Protein AF-A0A2H1FJW6-F1 (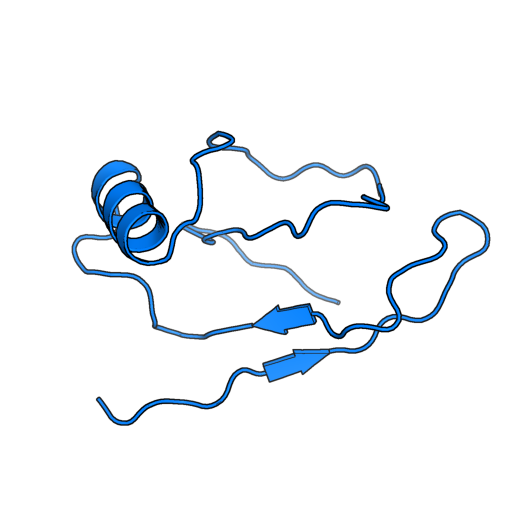afdb_monomer_lite)

Secondary structure (DSSP, 8-state):
-PPPPPEEE-----SS----SSPEEE--S-SPSS--HHHHHHHHHTTT-----------S----SS--------S-----

Radius of gyration: 14.17 Å; chains: 1; bounding box: 34×25×32 Å

Foldseek 3Di:
DPQDFWDWADDPQDPVGNGDPGTDTHDPPPQDPPLDPVSRQVVCVVVVDHDPDDDDDDPDDDDDPPDDDDDDDSDDDDDD

InterPro domains:
  IPR047121 Uncharacterized protein YjlB-like [PTHR36448] (5-78)

Structure (mmCIF, N/CA/C/O backbone):
data_AF-A0A2H1FJW6-F1
#
_entry.id   AF-A0A2H1FJW6-F1
#
loop_
_atom_site.group_PDB
_atom_site.id
_atom_site.type_symbol
_atom_site.label_atom_id
_atom_site.label_alt_id
_atom_site.label_comp_id
_atom_site.label_asym_id
_atom_site.label_entity_id
_atom_site.label_seq_id
_atom_site.pdbx_PDB_ins_code
_atom_site.Cartn_x
_atom_site.Cartn_y
_atom_site.Cartn_z
_atom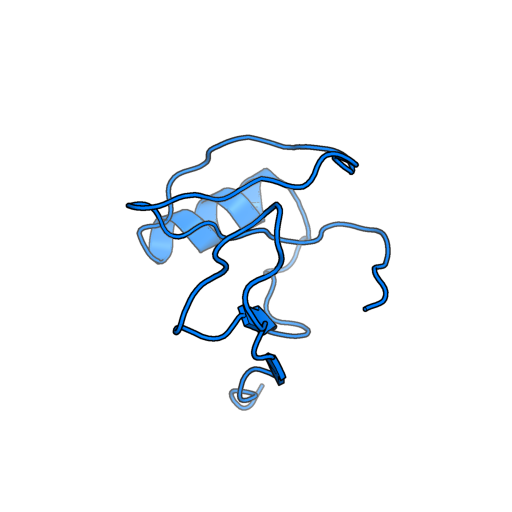_site.occupancy
_atom_site.B_iso_or_equiv
_atom_site.auth_seq_id
_atom_site.auth_comp_id
_atom_site.auth_asym_id
_atom_site.auth_atom_id
_atom_site.pdbx_PDB_model_num
ATOM 1 N N . MET A 1 1 ? -20.374 -8.429 6.187 1.00 56.00 1 MET A N 1
ATOM 2 C CA . MET A 1 1 ? -20.290 -8.305 4.716 1.00 56.00 1 MET A CA 1
ATOM 3 C C . MET A 1 1 ? -19.467 -9.473 4.193 1.00 56.00 1 MET A C 1
ATOM 5 O O . MET A 1 1 ? -18.525 -9.839 4.890 1.00 56.00 1 MET A O 1
ATOM 9 N N . PRO A 1 2 ? -19.822 -10.104 3.061 1.00 58.28 2 PRO A N 1
ATOM 10 C CA . PRO A 1 2 ? -18.976 -11.138 2.473 1.00 58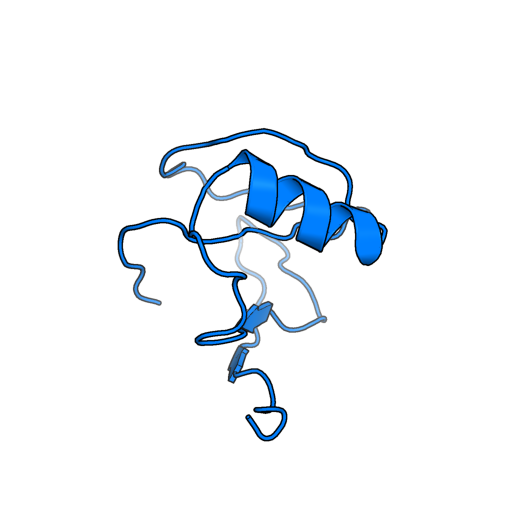.28 2 PRO A CA 1
ATOM 11 C C . PRO A 1 2 ? -17.605 -10.549 2.123 1.00 58.28 2 PRO A C 1
ATOM 13 O O . PRO A 1 2 ? -17.507 -9.382 1.744 1.00 58.28 2 PRO A O 1
ATOM 16 N N . ARG A 1 3 ? -16.551 -11.352 2.292 1.00 64.00 3 ARG A N 1
ATOM 17 C CA . ARG A 1 3 ? -15.182 -10.991 1.916 1.00 64.00 3 ARG A CA 1
ATOM 18 C C . ARG A 1 3 ? -15.163 -10.688 0.416 1.00 64.00 3 ARG A C 1
ATOM 20 O O . ARG A 1 3 ? -15.487 -11.568 -0.373 1.00 64.00 3 ARG A O 1
ATOM 27 N N . GLN A 1 4 ? -14.835 -9.453 0.045 1.00 80.44 4 GLN A N 1
ATOM 28 C CA . GLN A 1 4 ? -14.521 -9.116 -1.341 1.00 80.44 4 GLN A CA 1
ATOM 29 C C . GLN A 1 4 ? -13.063 -9.476 -1.608 1.00 80.44 4 GLN A C 1
ATOM 31 O O . GLN A 1 4 ? -12.185 -9.171 -0.795 1.00 80.44 4 GLN A O 1
ATOM 36 N N . ASP A 1 5 ? -12.825 -10.143 -2.732 1.00 92.50 5 ASP A N 1
ATOM 37 C CA . ASP A 1 5 ? -11.474 -10.351 -3.233 1.00 92.50 5 ASP A CA 1
ATOM 38 C C . ASP A 1 5 ? -10.863 -8.998 -3.634 1.00 92.50 5 ASP A C 1
ATOM 40 O O . ASP A 1 5 ? -11.593 -8.108 -4.087 1.00 92.50 5 ASP A O 1
ATOM 44 N N . PRO A 1 6 ? -9.548 -8.801 -3.435 1.00 95.44 6 PRO A N 1
ATOM 45 C CA . PRO A 1 6 ? -8.898 -7.559 -3.824 1.00 95.44 6 PRO A CA 1
ATOM 46 C C . PRO A 1 6 ? -8.871 -7.402 -5.345 1.00 95.44 6 PRO A C 1
ATOM 48 O O . PRO A 1 6 ? -8.749 -8.378 -6.087 1.00 95.44 6 PRO A O 1
ATOM 51 N N . GLU A 1 7 ? -8.888 -6.155 -5.809 1.00 95.25 7 GLU A N 1
ATOM 52 C CA . GLU A 1 7 ? -8.460 -5.838 -7.172 1.00 95.25 7 GLU A CA 1
ATOM 53 C C . GLU A 1 7 ? -6.946 -6.094 -7.279 1.00 95.25 7 GLU A C 1
ATOM 55 O O . GLU A 1 7 ? -6.189 -5.762 -6.361 1.00 95.25 7 GLU A O 1
ATOM 60 N N . ILE A 1 8 ? -6.504 -6.690 -8.388 1.00 95.62 8 ILE A N 1
ATOM 61 C CA . ILE A 1 8 ? -5.112 -7.107 -8.600 1.00 95.62 8 ILE A CA 1
ATOM 62 C C . ILE A 1 8 ? -4.541 -6.351 -9.798 1.00 95.62 8 ILE A C 1
ATOM 64 O O . ILE A 1 8 ? -5.026 -6.505 -10.920 1.00 95.62 8 ILE A O 1
ATOM 68 N N . TYR A 1 9 ? -3.469 -5.593 -9.570 1.00 93.25 9 TYR A N 1
ATOM 69 C CA . TYR A 1 9 ? -2.772 -4.827 -10.603 1.00 93.25 9 TYR A CA 1
ATOM 70 C C . TYR A 1 9 ? -1.309 -5.257 -10.692 1.00 93.25 9 TYR A C 1
ATOM 72 O O . TYR A 1 9 ? -0.607 -5.304 -9.685 1.00 93.25 9 TYR A O 1
ATOM 80 N N . HIS A 1 10 ? -0.831 -5.555 -11.899 1.00 92.94 10 HIS A N 1
ATOM 81 C CA . HIS A 1 10 ? 0.578 -5.864 -12.144 1.00 92.94 10 HIS A CA 1
ATOM 82 C C . HIS A 1 10 ? 1.265 -4.659 -12.778 1.00 92.94 10 HIS A C 1
ATOM 84 O O . HIS A 1 10 ? 0.702 -4.024 -13.669 1.00 92.94 10 HIS A O 1
ATOM 90 N N . THR A 1 11 ? 2.489 -4.368 -12.345 1.00 88.88 11 THR A N 1
ATOM 91 C CA . THR A 1 11 ? 3.309 -3.297 -12.913 1.00 88.88 11 THR A CA 1
ATOM 92 C C . THR A 1 11 ? 4.501 -3.887 -13.655 1.00 88.88 11 THR A C 1
ATOM 94 O O . THR A 1 11 ? 5.070 -4.902 -13.258 1.00 88.88 11 THR A O 1
ATOM 97 N N . THR A 1 12 ? 4.879 -3.270 -14.773 1.00 91.44 12 THR A N 1
ATOM 98 C CA . THR A 1 12 ? 6.066 -3.670 -15.539 1.00 91.44 12 THR A CA 1
ATOM 99 C C . THR A 1 12 ? 7.262 -2.814 -15.142 1.00 91.44 12 THR A C 1
ATOM 101 O O . THR A 1 12 ? 7.076 -1.619 -14.903 1.00 91.44 12 THR A O 1
ATOM 104 N N . PRO A 1 13 ? 8.490 -3.356 -15.130 1.00 91.88 13 PRO A N 1
ATOM 105 C CA . PRO A 1 13 ? 9.692 -2.549 -14.948 1.00 91.88 13 PRO A CA 1
ATOM 106 C C . PRO A 1 13 ? 9.744 -1.363 -15.920 1.00 91.88 13 PRO A C 1
ATOM 108 O O . PRO A 1 13 ? 9.359 -1.481 -17.085 1.00 91.88 13 PRO A O 1
ATOM 111 N N . THR A 1 14 ? 10.251 -0.226 -15.453 1.00 89.06 14 THR A N 1
ATOM 112 C CA . THR A 1 14 ? 10.563 0.954 -16.270 1.00 89.06 14 THR A CA 1
ATOM 113 C C . THR A 1 14 ? 12.071 1.228 -16.224 1.00 89.06 14 THR A C 1
ATOM 115 O O . THR A 1 14 ? 12.766 0.680 -15.366 1.00 89.06 14 THR A O 1
ATOM 118 N N . PRO A 1 15 ? 12.616 2.112 -17.082 1.00 90.25 15 PRO A N 1
ATOM 119 C CA . PRO A 1 15 ? 14.026 2.508 -16.993 1.00 90.25 15 PRO A CA 1
ATOM 120 C C . PRO A 1 15 ? 14.434 3.127 -15.644 1.00 90.25 15 PRO A C 1
ATOM 122 O O . PRO A 1 15 ? 15.622 3.188 -15.339 1.00 90.25 15 PRO A O 1
ATOM 125 N N . HIS A 1 16 ? 13.469 3.602 -14.847 1.00 85.38 16 HIS A N 1
ATOM 126 C CA . HIS A 1 16 ? 13.713 4.320 -13.592 1.00 85.38 16 HIS A CA 1
ATOM 127 C C . HIS A 1 16 ? 13.235 3.567 -12.344 1.00 85.38 16 HIS A C 1
ATOM 129 O O . HIS A 1 16 ? 13.627 3.926 -11.238 1.00 85.38 16 HIS A O 1
ATOM 135 N N . CYS A 1 17 ? 12.409 2.531 -12.498 1.00 87.81 17 CYS A N 1
ATOM 136 C CA . CYS A 1 17 ? 11.906 1.723 -11.395 1.00 87.81 17 CYS A CA 1
ATOM 137 C C . CYS A 1 17 ? 11.857 0.252 -11.822 1.00 87.81 17 CYS A C 1
ATOM 139 O O . CYS A 1 17 ? 11.177 -0.062 -12.800 1.00 87.81 17 CYS A O 1
ATOM 141 N N . PRO A 1 18 ? 12.517 -0.670 -11.099 1.00 91.00 18 PRO A N 1
ATOM 142 C CA . PRO A 1 18 ? 12.471 -2.086 -11.448 1.00 91.00 18 PRO A CA 1
ATOM 143 C C . PRO A 1 18 ? 11.060 -2.670 -11.301 1.00 91.00 18 PRO A C 1
ATOM 145 O O . PRO A 1 18 ? 10.750 -3.645 -11.975 1.00 91.00 18 PRO A O 1
ATOM 148 N N . ASN A 1 19 ? 10.209 -2.052 -10.469 1.00 90.00 19 ASN A N 1
ATOM 149 C CA . ASN A 1 19 ? 8.910 -2.573 -10.051 1.00 90.00 19 ASN A CA 1
ATOM 150 C C . ASN A 1 19 ? 9.002 -3.989 -9.445 1.00 90.00 19 ASN A C 1
ATOM 152 O O . ASN A 1 19 ? 10.080 -4.563 -9.293 1.00 90.00 19 ASN A O 1
ATOM 156 N N . SER A 1 20 ? 7.868 -4.512 -8.982 1.00 89.88 20 SER A N 1
ATOM 157 C CA . SER A 1 20 ? 7.793 -5.813 -8.312 1.00 89.88 20 SER A CA 1
ATOM 158 C C . SER A 1 20 ? 7.185 -6.861 -9.238 1.00 89.88 20 SER A C 1
ATOM 160 O O . SER A 1 20 ? 6.295 -6.558 -10.027 1.00 89.88 20 SER A O 1
ATOM 162 N N . THR A 1 21 ? 7.629 -8.113 -9.117 1.00 91.12 21 THR A N 1
ATOM 163 C CA . THR A 1 21 ? 6.928 -9.257 -9.725 1.00 91.12 21 THR A CA 1
ATOM 164 C C . THR A 1 21 ? 5.644 -9.608 -8.974 1.00 91.12 21 THR A C 1
ATOM 166 O O . THR A 1 21 ? 4.796 -10.318 -9.511 1.00 91.12 21 THR A O 1
ATOM 169 N N . LEU A 1 22 ? 5.495 -9.122 -7.738 1.00 92.44 22 LEU A N 1
ATOM 170 C CA . LEU A 1 22 ? 4.270 -9.240 -6.956 1.00 92.44 22 LEU A CA 1
ATOM 171 C C . LEU A 1 22 ? 3.278 -8.138 -7.362 1.00 92.44 22 LEU A C 1
ATOM 173 O O . LEU A 1 22 ? 3.699 -7.009 -7.624 1.00 92.44 22 LEU A O 1
ATOM 177 N N . PRO A 1 23 ? 1.967 -8.431 -7.383 1.00 93.75 23 PRO A N 1
ATOM 178 C CA . PRO A 1 23 ? 0.962 -7.442 -7.735 1.00 93.75 23 PRO A CA 1
ATOM 179 C C . PRO A 1 23 ? 0.725 -6.422 -6.617 1.00 93.75 23 PRO A C 1
ATOM 181 O O . PRO A 1 23 ? 0.909 -6.703 -5.431 1.00 93.75 23 PRO A O 1
ATOM 184 N N . VAL A 1 24 ? 0.204 -5.261 -7.006 1.00 93.00 24 VAL A N 1
ATOM 185 C CA . VAL A 1 24 ? -0.479 -4.334 -6.103 1.00 93.00 24 VAL A CA 1
ATOM 186 C C . VAL A 1 24 ? -1.888 -4.866 -5.843 1.00 93.00 24 VAL A C 1
ATOM 188 O O . VAL A 1 24 ? -2.616 -5.203 -6.780 1.00 93.00 24 VAL A O 1
ATOM 191 N N . LEU A 1 25 ? -2.269 -4.936 -4.568 1.00 95.00 25 LEU A N 1
ATOM 192 C CA . LEU A 1 25 ? -3.592 -5.374 -4.127 1.00 95.00 25 LEU A CA 1
ATOM 193 C C . LEU A 1 25 ? -4.386 -4.181 -3.606 1.00 95.00 25 LEU A C 1
ATOM 195 O O . LEU A 1 25 ? -3.915 -3.474 -2.713 1.00 95.00 25 LEU A O 1
ATOM 199 N N . VAL A 1 26 ? -5.602 -3.986 -4.115 1.00 94.44 26 VAL A N 1
ATOM 200 C CA . VAL A 1 26 ? -6.495 -2.920 -3.647 1.00 94.44 26 VAL A CA 1
ATOM 201 C C . VAL A 1 26 ? -7.746 -3.526 -3.025 1.00 94.44 26 VAL A C 1
ATOM 203 O O . VAL A 1 26 ? -8.567 -4.150 -3.695 1.00 94.44 26 VAL A O 1
ATOM 206 N N . TYR A 1 27 ? -7.893 -3.320 -1.718 1.00 93.94 27 TYR A N 1
ATOM 207 C CA . TYR A 1 27 ? -9.061 -3.741 -0.954 1.00 93.94 27 TYR A CA 1
ATOM 208 C C . TYR A 1 27 ? -10.033 -2.569 -0.808 1.00 93.94 27 TYR A C 1
ATOM 210 O O . TYR A 1 27 ? -9.712 -1.551 -0.190 1.00 93.94 27 TYR A O 1
ATOM 218 N N . ARG A 1 28 ? -11.239 -2.701 -1.366 1.00 91.94 28 ARG A N 1
ATOM 219 C CA . ARG A 1 28 ? -12.278 -1.664 -1.296 1.00 91.94 28 ARG A CA 1
ATOM 220 C C . ARG A 1 28 ? -13.156 -1.854 -0.062 1.00 91.94 28 ARG A C 1
ATOM 222 O O . ARG A 1 28 ? -13.528 -2.972 0.271 1.00 91.94 28 ARG A O 1
ATOM 229 N N . ASN A 1 29 ? -13.529 -0.748 0.584 1.00 91.00 29 ASN A N 1
ATOM 230 C CA . ASN A 1 29 ? -14.507 -0.721 1.681 1.00 91.00 29 ASN A CA 1
ATOM 231 C C . ASN A 1 29 ? -14.166 -1.638 2.878 1.00 91.00 29 ASN A C 1
ATOM 233 O O . ASN A 1 29 ? -15.064 -2.197 3.504 1.00 91.00 29 ASN A O 1
ATOM 237 N N . VAL A 1 30 ? -12.875 -1.796 3.196 1.00 92.38 30 VAL A N 1
ATOM 238 C CA . VAL A 1 30 ? -12.398 -2.663 4.294 1.00 92.38 30 VAL A CA 1
ATOM 239 C C . VAL A 1 30 ? -11.986 -1.915 5.562 1.00 92.38 30 VAL A C 1
ATOM 241 O O . VAL A 1 30 ? -11.719 -2.550 6.578 1.00 92.38 30 VAL A O 1
ATOM 244 N N . LEU A 1 31 ? -11.899 -0.582 5.516 1.00 93.44 31 LEU A N 1
ATOM 245 C CA . LEU A 1 31 ? -11.461 0.204 6.668 1.00 93.44 31 LEU A CA 1
ATOM 246 C C . LEU A 1 31 ? -12.518 0.190 7.785 1.00 93.44 31 LEU A C 1
ATOM 248 O O . LEU A 1 31 ? -13.719 0.218 7.493 1.00 93.44 31 LEU A O 1
ATOM 252 N N . PRO A 1 32 ? -12.092 0.161 9.061 1.00 93.94 32 PRO A N 1
ATOM 253 C CA . PRO A 1 32 ? -13.009 0.167 10.191 1.00 93.94 32 PRO A CA 1
ATOM 254 C C . PRO A 1 32 ? -13.759 1.501 10.302 1.00 93.94 32 PRO A C 1
ATOM 256 O O . PRO A 1 32 ? -13.276 2.555 9.885 1.00 93.94 32 PRO A O 1
ATOM 259 N N . SER A 1 33 ? -14.938 1.453 10.921 1.00 93.06 33 SER A N 1
ATOM 260 C CA . SER A 1 33 ? -15.657 2.643 11.379 1.00 93.06 33 SER A CA 1
ATOM 261 C C . SER A 1 33 ? -15.386 2.864 12.875 1.00 93.06 33 SER A C 1
ATOM 263 O O . SER A 1 33 ? -15.422 1.885 13.623 1.00 93.06 33 SER A O 1
ATOM 265 N N . PRO A 1 34 ? -15.165 4.107 13.343 1.00 95.00 34 PRO A N 1
ATOM 266 C CA . PRO A 1 34 ? -15.096 5.342 12.557 1.00 95.00 34 PRO A CA 1
ATOM 267 C C . PRO A 1 34 ? -13.796 5.430 11.748 1.00 95.00 34 PRO A C 1
ATOM 269 O O . PRO A 1 34 ? -12.766 4.970 12.212 1.00 95.00 34 PRO A O 1
ATOM 272 N N . ILE A 1 35 ? -13.817 6.073 10.576 1.00 93.94 35 ILE A N 1
ATOM 273 C CA . ILE A 1 35 ? -12.609 6.262 9.754 1.00 93.94 35 ILE A CA 1
ATOM 274 C C . ILE A 1 35 ? -11.748 7.362 10.389 1.00 93.94 35 ILE A C 1
ATOM 276 O O . ILE A 1 35 ? -11.963 8.553 10.164 1.00 93.94 35 ILE A O 1
ATOM 280 N N . THR A 1 36 ? -10.779 6.960 11.210 1.00 95.50 36 THR A N 1
ATOM 281 C CA . THR A 1 36 ? -9.816 7.853 11.871 1.00 95.50 36 THR A CA 1
ATOM 282 C C . THR A 1 36 ? -8.407 7.274 11.781 1.00 95.50 36 THR A C 1
ATOM 284 O O . THR A 1 36 ? -8.229 6.075 11.586 1.00 95.50 36 THR A O 1
ATOM 287 N N . VAL A 1 37 ? -7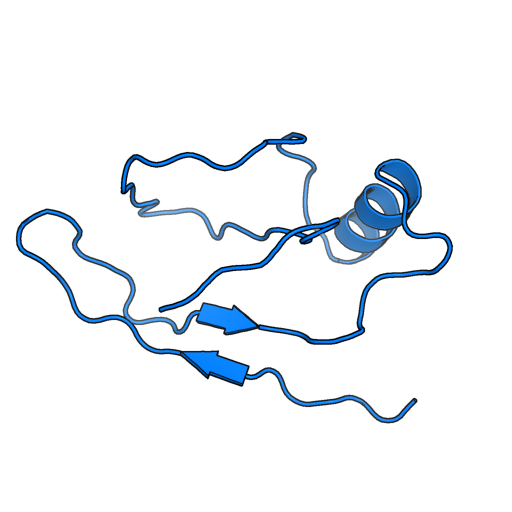.379 8.111 11.939 1.00 94.88 37 VAL A N 1
ATOM 288 C CA . VAL A 1 37 ? -5.982 7.635 11.940 1.00 94.88 37 VAL A CA 1
ATOM 289 C C . VAL A 1 37 ? -5.756 6.574 13.021 1.00 94.88 37 VAL A C 1
ATOM 291 O O . VAL A 1 37 ? -5.078 5.583 12.760 1.00 94.88 37 VAL A O 1
ATOM 294 N N . ASP A 1 38 ? -6.332 6.757 14.210 1.00 96.12 38 ASP A N 1
ATOM 295 C CA . ASP A 1 38 ? -6.110 5.858 15.347 1.00 96.12 38 ASP A CA 1
ATOM 296 C C . ASP A 1 38 ? -6.791 4.499 15.156 1.00 96.12 38 ASP A C 1
ATOM 298 O O . ASP A 1 38 ? -6.138 3.470 15.309 1.00 96.12 38 ASP A O 1
ATOM 302 N N . SER A 1 39 ? -8.059 4.476 14.729 1.00 96.50 39 SER A N 1
ATOM 303 C CA . SER A 1 39 ? -8.787 3.222 14.467 1.00 96.50 39 SER A CA 1
ATOM 304 C C . SER A 1 39 ? -8.151 2.402 13.343 1.00 96.50 39 SER A C 1
ATOM 306 O O . SER A 1 39 ? -8.045 1.182 13.441 1.00 96.50 39 SER A O 1
ATOM 308 N N . ILE A 1 40 ? -7.683 3.066 12.284 1.00 96.38 40 ILE A N 1
ATOM 309 C CA . ILE A 1 40 ? -6.983 2.419 11.172 1.00 96.38 40 ILE A CA 1
ATOM 310 C C . ILE A 1 40 ? -5.623 1.898 11.634 1.00 96.38 40 ILE A C 1
ATOM 312 O O . ILE A 1 40 ? -5.255 0.780 11.284 1.00 96.38 40 ILE A O 1
ATOM 316 N N . THR A 1 41 ? -4.888 2.675 12.437 1.00 96.56 41 THR A N 1
ATOM 317 C CA . THR A 1 41 ? -3.604 2.238 13.007 1.00 96.56 41 THR A CA 1
ATOM 318 C C . THR A 1 41 ? -3.786 0.967 13.836 1.00 96.56 41 THR A C 1
ATOM 320 O O . THR A 1 41 ? -3.019 0.021 13.673 1.00 96.56 41 THR A O 1
ATOM 323 N N . GLU A 1 42 ? -4.805 0.919 14.696 1.00 97.25 42 GLU A N 1
ATOM 324 C CA . GLU A 1 42 ? -5.104 -0.257 15.516 1.00 97.25 42 GLU A CA 1
ATOM 325 C C . GLU A 1 42 ? -5.520 -1.464 14.662 1.00 97.25 42 GLU A C 1
ATOM 327 O O . GLU A 1 42 ? -5.012 -2.567 14.861 1.00 97.25 42 GLU A O 1
ATOM 332 N N . PHE A 1 43 ? -6.367 -1.253 13.651 1.00 96.25 43 PHE A N 1
ATOM 333 C CA . PHE A 1 43 ? -6.756 -2.297 12.699 1.00 96.25 43 PHE A CA 1
ATOM 334 C C . PHE A 1 43 ? -5.557 -2.876 11.929 1.00 96.25 43 PHE A C 1
ATOM 336 O O . PHE A 1 43 ? -5.463 -4.088 11.729 1.00 96.25 43 PHE A O 1
ATOM 343 N N . PHE A 1 44 ? -4.609 -2.029 11.532 1.00 96.75 44 PHE A N 1
ATOM 344 C CA . PHE A 1 44 ? -3.378 -2.449 10.859 1.00 96.75 44 PHE A CA 1
ATOM 345 C C . PHE A 1 44 ? -2.475 -3.239 11.815 1.00 96.75 44 PHE A C 1
ATOM 347 O O . PHE A 1 44 ? -1.993 -4.312 11.450 1.00 96.75 44 PHE A O 1
ATOM 354 N N . ALA A 1 45 ? -2.321 -2.774 13.058 1.00 96.69 45 ALA A N 1
ATOM 355 C CA . ALA A 1 45 ? -1.510 -3.438 14.077 1.00 96.69 45 ALA A CA 1
ATOM 356 C C . ALA A 1 45 ? -2.023 -4.844 14.438 1.00 96.69 45 ALA A C 1
ATOM 358 O O . ALA A 1 45 ? -1.219 -5.746 14.669 1.00 96.69 45 ALA A O 1
ATOM 359 N N . GLN A 1 46 ? -3.343 -5.067 14.422 1.00 96.88 46 GLN A N 1
ATOM 360 C CA . GLN A 1 46 ? -3.944 -6.402 14.589 1.00 96.88 46 GLN A CA 1
ATOM 361 C C . GLN A 1 46 ? -3.552 -7.391 13.477 1.00 96.88 46 GLN A C 1
ATOM 363 O O . GLN A 1 46 ? -3.665 -8.598 13.666 1.00 96.88 46 GLN A O 1
ATOM 368 N N . ASN A 1 47 ? -3.088 -6.882 12.333 1.00 94.38 47 ASN A N 1
ATOM 369 C CA . ASN A 1 47 ? -2.614 -7.649 11.181 1.00 94.38 47 ASN A CA 1
ATOM 370 C C . ASN A 1 47 ? -1.093 -7.506 10.991 1.00 94.38 47 ASN A C 1
ATOM 372 O O . ASN A 1 47 ? -0.603 -7.601 9.869 1.00 94.38 47 ASN A O 1
ATOM 376 N N . GLU A 1 48 ? -0.363 -7.237 12.079 1.00 96.06 48 GLU A N 1
ATOM 377 C CA . GLU A 1 48 ? 1.106 -7.173 12.124 1.00 96.06 48 GLU A CA 1
ATOM 378 C C . GLU A 1 48 ? 1.732 -6.034 11.295 1.00 96.06 48 GLU A C 1
ATOM 380 O O . GLU A 1 48 ? 2.944 -5.995 11.085 1.00 96.06 48 GLU A O 1
ATOM 385 N N . TRP A 1 49 ? 0.933 -5.052 10.867 1.00 96.62 49 TRP A N 1
ATOM 386 C CA . TRP A 1 49 ? 1.448 -3.849 10.220 1.00 96.62 49 TRP A CA 1
ATOM 387 C C . TRP A 1 49 ? 1.860 -2.802 11.252 1.00 96.62 49 TRP A C 1
ATOM 389 O O . TRP A 1 49 ? 1.105 -2.445 12.158 1.00 96.62 49 TRP A O 1
ATOM 399 N N . HIS A 1 50 ? 3.053 -2.244 11.072 1.00 95.00 50 HIS A N 1
ATOM 400 C CA . HIS A 1 50 ? 3.572 -1.172 11.912 1.00 95.00 50 HIS A CA 1
ATOM 401 C C . HIS A 1 50 ? 3.291 0.202 11.292 1.00 95.00 50 HIS A C 1
ATOM 403 O O . HIS A 1 50 ? 3.440 0.402 10.087 1.00 95.00 50 HIS A O 1
ATOM 409 N N . LYS A 1 51 ? 2.919 1.183 12.123 1.00 94.88 51 LYS A N 1
ATOM 410 C CA . LYS A 1 51 ? 2.674 2.559 11.670 1.00 94.88 51 LYS A CA 1
ATOM 411 C C . LYS A 1 51 ? 3.975 3.218 11.208 1.00 94.88 51 LYS A C 1
ATOM 413 O O . LYS A 1 51 ? 4.839 3.505 12.030 1.00 94.88 51 LYS A O 1
ATOM 418 N N . GLY A 1 52 ? 4.065 3.530 9.916 1.00 92.50 52 GLY A N 1
ATOM 419 C CA . GLY A 1 52 ? 5.138 4.366 9.364 1.00 92.50 52 GLY A CA 1
ATOM 420 C C . GLY A 1 52 ? 4.885 5.867 9.546 1.00 92.50 52 GLY A C 1
ATOM 421 O O . GLY A 1 52 ? 5.766 6.606 9.975 1.00 92.50 52 GLY A O 1
ATOM 422 N N . GLY A 1 53 ? 3.663 6.332 9.266 1.00 93.38 53 GLY A N 1
ATOM 423 C CA . GLY A 1 53 ? 3.294 7.745 9.369 1.00 93.38 53 GLY A CA 1
ATOM 424 C C . GLY A 1 53 ? 1.952 8.059 8.711 1.00 93.38 53 GLY A C 1
ATOM 425 O O . GLY A 1 53 ? 1.241 7.158 8.272 1.00 93.38 53 GLY A O 1
ATOM 426 N N . VAL A 1 54 ? 1.600 9.346 8.664 1.00 94.62 54 VAL A N 1
ATOM 427 C CA . VAL A 1 54 ? 0.452 9.859 7.902 1.00 94.62 54 VAL A CA 1
ATOM 428 C C . VAL A 1 54 ? 0.991 10.850 6.888 1.00 94.62 54 VAL A C 1
ATOM 430 O O . VAL A 1 54 ? 1.597 11.855 7.262 1.00 94.62 54 VAL A O 1
ATOM 433 N N . PHE A 1 55 ? 0.774 10.559 5.612 1.00 90.94 55 PHE A N 1
ATOM 434 C CA . PHE A 1 55 ? 1.367 11.302 4.510 1.00 90.94 55 PHE A CA 1
ATOM 435 C C . PHE A 1 55 ? 0.284 11.848 3.584 1.00 90.94 55 PHE A C 1
ATOM 437 O O . PHE A 1 55 ? -0.802 11.284 3.459 1.00 90.94 55 PHE A O 1
ATOM 444 N N . LYS A 1 56 ? 0.593 12.973 2.938 1.00 89.81 56 LYS A N 1
ATOM 445 C CA . LYS A 1 56 ? -0.124 13.415 1.739 1.00 89.81 56 LYS A CA 1
ATOM 446 C C . LYS A 1 56 ? 0.509 12.745 0.515 1.00 89.81 56 LYS A C 1
ATOM 448 O O . LYS A 1 56 ? 1.499 12.031 0.641 1.00 89.81 56 LYS A O 1
ATOM 453 N N . HIS A 1 57 ? -0.040 13.018 -0.663 1.00 85.12 57 HIS A N 1
ATOM 454 C CA . HIS A 1 57 ? 0.542 12.600 -1.935 1.00 85.12 57 HIS A CA 1
ATOM 455 C C . HIS A 1 57 ? 2.043 12.941 -2.035 1.00 85.12 57 HIS A C 1
ATOM 457 O O . HIS A 1 57 ? 2.453 14.067 -1.735 1.00 85.12 57 HIS A O 1
ATOM 463 N N . TYR A 1 58 ? 2.835 11.972 -2.499 1.00 84.31 58 TYR A N 1
ATOM 464 C CA . TYR A 1 58 ? 4.258 12.115 -2.785 1.00 84.31 58 TYR A CA 1
ATOM 465 C C . TYR A 1 58 ? 4.504 11.857 -4.283 1.00 84.31 58 TYR A C 1
ATOM 467 O O . TYR A 1 58 ? 4.331 10.725 -4.727 1.00 84.31 58 TYR A O 1
ATOM 475 N N . PRO A 1 59 ? 4.892 12.878 -5.073 1.00 83.75 59 PRO A N 1
ATOM 476 C CA . PRO A 1 59 ? 4.931 12.776 -6.536 1.00 83.75 59 PRO A CA 1
ATOM 477 C C . PRO A 1 59 ? 6.125 11.987 -7.082 1.00 83.75 59 PRO A C 1
ATOM 479 O O . PRO A 1 59 ? 6.174 11.692 -8.274 1.00 83.75 59 PRO A O 1
ATOM 482 N N . THR A 1 60 ? 7.132 11.704 -6.256 1.00 87.12 60 THR A N 1
ATOM 483 C CA . THR A 1 60 ? 8.369 11.088 -6.735 1.00 87.12 60 THR A CA 1
ATOM 484 C C . THR A 1 60 ? 8.245 9.571 -6.698 1.00 87.12 60 THR A C 1
ATOM 486 O O . THR A 1 60 ? 8.086 8.969 -5.632 1.00 87.12 60 THR A O 1
ATOM 489 N N . ALA A 1 61 ? 8.373 8.947 -7.868 1.00 85.44 61 ALA A N 1
ATOM 490 C CA . ALA A 1 61 ? 8.439 7.497 -7.988 1.00 85.44 61 ALA A CA 1
ATOM 491 C C . ALA A 1 61 ? 9.629 6.940 -7.189 1.00 85.44 61 ALA A C 1
ATOM 493 O O . ALA A 1 61 ? 10.750 7.443 -7.287 1.00 85.44 61 ALA A O 1
ATOM 494 N N . HIS A 1 62 ? 9.384 5.892 -6.408 1.00 87.69 62 HIS A N 1
ATOM 495 C CA . HIS A 1 62 ? 10.395 5.202 -5.613 1.00 87.69 62 HIS A CA 1
ATOM 496 C C . HIS A 1 62 ? 10.056 3.712 -5.497 1.00 87.69 62 HIS A C 1
ATOM 498 O O . HIS A 1 62 ? 8.967 3.277 -5.869 1.00 87.69 62 HIS A O 1
ATOM 504 N N . PHE A 1 63 ? 11.021 2.923 -5.025 1.00 89.19 63 PHE A N 1
ATOM 505 C CA . PHE A 1 63 ? 10.917 1.470 -4.939 1.00 89.19 63 PHE A CA 1
ATOM 506 C C . PHE A 1 63 ? 11.557 0.952 -3.652 1.00 89.19 63 PHE A C 1
ATOM 508 O O . PHE A 1 63 ? 12.644 1.396 -3.278 1.00 89.19 63 PHE A O 1
ATOM 515 N N . HIS A 1 64 ? 10.915 -0.025 -3.011 1.00 89.81 64 HIS A N 1
ATOM 516 C CA . HIS A 1 64 ? 11.437 -0.729 -1.841 1.00 89.81 64 HIS A CA 1
ATOM 517 C C . HIS A 1 64 ? 11.821 -2.160 -2.232 1.00 89.81 64 HIS A C 1
ATOM 519 O O . HIS A 1 64 ? 10.978 -2.942 -2.658 1.00 89.81 64 HIS A O 1
ATOM 525 N N . SER A 1 65 ? 13.098 -2.522 -2.081 1.00 89.62 65 SER A N 1
ATOM 526 C CA . SER A 1 65 ? 13.611 -3.836 -2.504 1.00 89.62 65 SER A CA 1
ATOM 527 C C . SER A 1 65 ? 13.402 -4.959 -1.488 1.00 89.62 65 SER A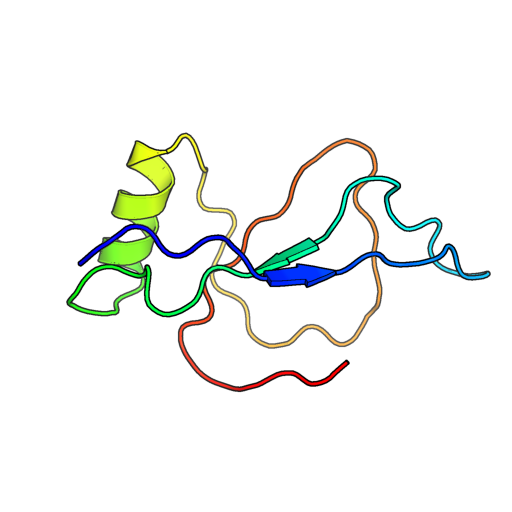 C 1
ATOM 529 O O . SER A 1 65 ? 13.543 -6.128 -1.836 1.00 89.62 65 SER A O 1
ATOM 531 N N . ASN A 1 66 ? 13.107 -4.624 -0.232 1.00 91.69 66 ASN A N 1
ATOM 532 C CA . ASN A 1 66 ? 13.092 -5.573 0.884 1.00 91.69 66 ASN A CA 1
ATOM 533 C C . ASN A 1 66 ? 11.888 -5.413 1.822 1.00 91.69 66 ASN A C 1
ATOM 535 O O . ASN A 1 66 ? 11.829 -6.089 2.845 1.00 91.69 66 ASN A O 1
ATOM 539 N N . THR A 1 67 ? 10.965 -4.502 1.510 1.00 90.44 67 THR A N 1
ATOM 540 C CA . THR A 1 67 ? 9.875 -4.126 2.412 1.00 90.44 67 THR A CA 1
ATOM 541 C C . THR A 1 67 ? 8.580 -4.006 1.629 1.00 90.44 67 THR A C 1
ATOM 543 O O . THR A 1 67 ? 8.543 -3.375 0.575 1.00 90.44 67 THR A O 1
ATOM 546 N N . HIS A 1 68 ? 7.514 -4.604 2.158 1.00 91.69 68 HIS A N 1
ATOM 547 C CA . HIS A 1 68 ? 6.165 -4.396 1.650 1.00 91.69 68 HIS A CA 1
ATOM 548 C C . HIS A 1 68 ? 5.608 -3.116 2.260 1.00 91.69 68 HIS A C 1
ATOM 550 O O . HIS A 1 68 ? 5.667 -2.925 3.474 1.00 91.69 68 HIS A O 1
ATOM 556 N N . GLU A 1 69 ? 5.060 -2.248 1.423 1.00 93.31 69 GLU A N 1
ATOM 557 C CA . GLU A 1 69 ? 4.417 -1.021 1.866 1.00 93.31 69 GLU A CA 1
ATOM 558 C C . GLU A 1 69 ? 2.901 -1.154 1.726 1.00 93.31 69 GLU A C 1
ATOM 560 O O . GLU A 1 69 ? 2.398 -1.668 0.727 1.00 93.31 69 GLU A O 1
ATOM 565 N N . CYS A 1 70 ? 2.174 -0.714 2.750 1.00 94.81 70 CYS A N 1
ATOM 566 C CA . CYS A 1 70 ? 0.722 -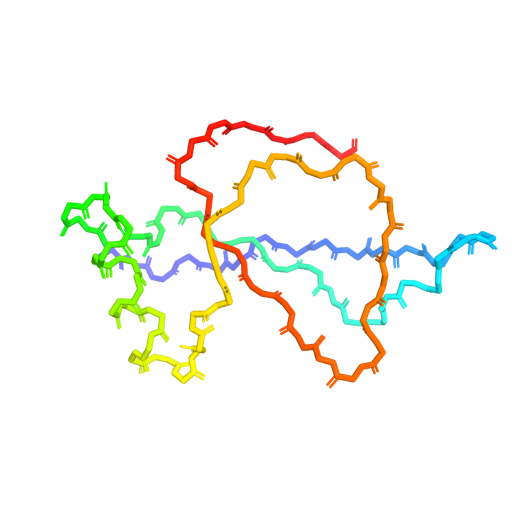0.766 2.801 1.00 94.81 70 CYS A CA 1
ATOM 567 C C . CYS A 1 70 ? 0.186 0.600 3.229 1.00 94.81 70 CYS A C 1
ATOM 569 O O . CYS A 1 70 ? 0.617 1.156 4.241 1.00 94.81 70 CYS A O 1
ATOM 571 N N . TYR A 1 71 ? -0.780 1.117 2.472 1.00 94.81 71 TYR A N 1
ATOM 572 C CA . TYR A 1 71 ? -1.443 2.383 2.753 1.00 94.81 71 TYR A CA 1
ATOM 573 C C . TYR A 1 71 ? -2.936 2.176 2.991 1.00 94.81 71 TYR A C 1
ATOM 575 O O . TYR A 1 71 ? -3.612 1.466 2.248 1.00 94.81 71 TYR A O 1
ATOM 583 N N . ALA A 1 72 ? -3.469 2.880 3.988 1.00 94.81 72 ALA A N 1
ATOM 584 C CA . ALA A 1 72 ? -4.889 3.189 4.057 1.00 94.81 72 ALA A CA 1
ATOM 585 C C . ALA A 1 72 ? -5.139 4.541 3.380 1.00 94.81 72 ALA A C 1
ATOM 587 O O . ALA A 1 72 ? -4.524 5.545 3.743 1.00 94.81 72 ALA A O 1
ATOM 588 N N . VAL A 1 73 ? -6.070 4.583 2.428 1.00 92.94 73 VAL A N 1
ATOM 589 C CA . VAL A 1 73 ? -6.507 5.834 1.796 1.00 92.94 73 VAL A CA 1
ATOM 590 C C . VAL A 1 73 ? -7.672 6.403 2.604 1.00 92.94 73 VAL A C 1
ATOM 592 O O . VAL A 1 73 ? -8.772 5.858 2.576 1.00 92.94 73 VAL A O 1
ATOM 595 N N . LEU A 1 74 ? -7.426 7.482 3.353 1.00 91.12 74 LEU A N 1
ATOM 596 C CA . LEU A 1 74 ? -8.453 8.146 4.171 1.00 91.12 74 LEU A CA 1
ATOM 597 C C . LEU A 1 74 ? -9.342 9.075 3.335 1.00 91.12 74 LEU A C 1
ATOM 599 O O . LEU A 1 74 ? -10.531 9.213 3.611 1.00 91.12 74 LEU A O 1
ATOM 603 N N . SER A 1 75 ? -8.757 9.741 2.340 1.00 88.88 75 SER A N 1
ATOM 604 C CA . SER A 1 75 ? -9.455 10.627 1.413 1.00 88.88 75 SER A CA 1
ATOM 605 C C . SER A 1 75 ? -8.643 10.831 0.135 1.00 88.88 75 SER A C 1
ATOM 607 O O . SER A 1 75 ? -7.423 10.654 0.126 1.00 88.88 75 SER A O 1
ATOM 609 N N . GLY A 1 76 ? -9.337 11.230 -0.931 1.00 89.00 76 GLY A N 1
ATOM 610 C CA . GLY A 1 76 ? -8.758 11.454 -2.250 1.00 89.00 76 GLY A CA 1
ATOM 611 C C . GLY A 1 76 ? -8.978 10.285 -3.202 1.00 89.00 76 GLY A C 1
ATOM 612 O O . GLY A 1 76 ? -9.648 9.303 -2.884 1.00 89.00 76 GLY A O 1
ATOM 613 N N . GLU A 1 77 ? -8.408 10.428 -4.387 1.00 84.88 77 GLU A N 1
ATOM 614 C CA . GLU A 1 77 ? -8.479 9.460 -5.470 1.00 84.88 77 GLU A CA 1
ATOM 615 C C . GLU A 1 77 ? -7.123 9.384 -6.167 1.00 84.88 77 GLU A C 1
ATOM 617 O O . GLU A 1 77 ? -6.287 10.281 -6.042 1.00 84.88 77 GLU A O 1
ATOM 622 N N . THR A 1 78 ? -6.898 8.281 -6.866 1.00 77.94 78 THR A N 1
ATOM 623 C CA . THR A 1 78 ? -5.736 8.097 -7.725 1.00 77.94 78 THR A CA 1
ATOM 624 C C . THR A 1 78 ? -6.191 7.365 -8.972 1.00 77.94 78 THR A C 1
ATOM 626 O O . THR A 1 78 ? -7.060 6.492 -8.905 1.00 77.94 78 THR A O 1
ATOM 629 N N . GLU A 1 79 ? -5.589 7.723 -10.093 1.00 74.12 79 GLU A N 1
ATOM 630 C CA . GLU A 1 79 ? -5.751 7.055 -11.377 1.00 74.12 79 GLU A CA 1
ATOM 631 C C . GLU A 1 79 ? -4.436 6.375 -11.772 1.00 74.12 79 GLU A C 1
ATOM 633 O O . GLU A 1 79 ? -3.381 6.698 -11.219 1.00 74.12 79 GLU A O 1
ATOM 638 N N . TRP A 1 80 ? -4.540 5.375 -12.647 1.00 61.91 80 TRP A N 1
ATOM 639 C CA . TRP A 1 80 ? -3.412 4.608 -13.177 1.00 61.91 80 TRP A CA 1
ATOM 640 C C . TRP A 1 80 ? -2.867 5.240 -14.454 1.00 61.91 80 TRP A C 1
ATOM 642 O O . TRP A 1 80 ? -3.697 5.642 -15.300 1.00 61.91 80 TRP A O 1
#

Sequence (80 aa):
MPRQDPEIYHTTPTPHCPNSTLPVLVYRNVLPSPITVDSITEFFAQNEWHKGGVFKHYPTAHFHSNTHECYAVLSGETEW

Organism: NCBI:txid1276532

pLDDT: mean 90.13, std 8.16, range [56.0, 97.25]